Protein AF-A0A8J2SSX4-F1 (afdb_monomer_lite)

Sequence (152 aa):
MAAAALRTAARHLAAPAALLAASQSRCNEHDERLANLKAEVMLLRGENARLRRALDGDSLDVEALRLRIADFARERDWDQFHTPRNILLALVGEVGELAECFQWKSEVARGLPAFSEPERTHVGEELADVLIYTVRLADVCGARPQRQVHGV

Secondary structure (DSSP, 8-state):
-HHHHHHHHGGGS---HHHHHHHHHHHHHHHHHHHHHHHHHHHHHHHTHHHHHHHSSSS--HHHHHHHHHHHHHHTTGGGT--HHHHHHHHHHHHHHHHHTTTT-SS--TT-TTS-HHHHHHHHHHHHHHHHHHHHHHHHTTPPPP------

Radius of gyration: 22.69 Å; chains: 1; bounding box: 45×73×42 Å

Organism: NCBI:txid35677

Structure (mmCIF, N/CA/C/O backbone):
data_AF-A0A8J2SSX4-F1
#
_entry.id   AF-A0A8J2SSX4-F1
#
loop_
_atom_site.group_PDB
_atom_site.id
_atom_site.type_symbol
_atom_site.label_atom_id
_atom_site.label_alt_id
_atom_site.label_comp_id
_atom_site.label_asym_id
_atom_site.label_entity_id
_atom_site.label_seq_id
_atom_site.pdbx_PDB_ins_code
_atom_site.Cartn_x
_atom_site.Cartn_y
_atom_site.Cartn_z
_atom_site.occupancy
_atom_site.B_iso_or_equiv
_atom_site.auth_seq_id
_atom_site.auth_comp_id
_atom_site.auth_asym_id
_atom_site.auth_atom_id
_atom_site.pdbx_PDB_model_num
ATOM 1 N N . MET A 1 1 ? -29.175 55.317 -0.154 1.00 47.00 1 MET A N 1
ATOM 2 C CA . MET A 1 1 ? -29.726 54.157 0.591 1.00 47.00 1 MET A CA 1
ATOM 3 C C . MET A 1 1 ? -28.990 52.826 0.351 1.00 47.00 1 MET A C 1
ATOM 5 O O . MET A 1 1 ? -29.085 51.964 1.210 1.00 47.00 1 MET A O 1
ATOM 9 N N . ALA A 1 2 ? -28.187 52.648 -0.712 1.00 38.34 2 ALA A N 1
ATOM 10 C CA . ALA A 1 2 ? -27.474 51.382 -0.977 1.00 38.34 2 ALA A CA 1
ATOM 11 C C . ALA A 1 2 ? -26.256 51.085 -0.060 1.00 38.34 2 ALA A C 1
ATOM 13 O O . ALA A 1 2 ? -25.907 49.929 0.155 1.00 38.34 2 ALA A O 1
ATOM 14 N N . ALA A 1 3 ? -25.631 52.103 0.548 1.00 37.59 3 ALA A N 1
ATOM 15 C CA . ALA A 1 3 ? -24.414 51.936 1.362 1.00 37.59 3 ALA A CA 1
ATOM 16 C C . ALA A 1 3 ? -24.652 51.462 2.817 1.00 37.59 3 ALA A C 1
ATOM 18 O O . ALA A 1 3 ? -23.693 51.200 3.549 1.00 37.59 3 ALA A O 1
ATOM 19 N N . ALA A 1 4 ? -25.912 51.386 3.262 1.00 43.62 4 ALA A N 1
ATOM 20 C CA . ALA A 1 4 ? -26.273 50.896 4.597 1.00 43.62 4 ALA A CA 1
ATOM 21 C C . ALA A 1 4 ? -26.531 49.377 4.601 1.00 43.62 4 ALA A C 1
ATOM 23 O O . ALA A 1 4 ? -26.128 48.700 5.541 1.00 43.62 4 ALA A O 1
ATOM 24 N N . ALA A 1 5 ? -27.100 48.827 3.521 1.00 41.91 5 ALA A N 1
ATOM 25 C CA . ALA A 1 5 ? -27.393 47.397 3.396 1.00 41.91 5 ALA A CA 1
ATOM 26 C C . ALA A 1 5 ? -26.121 46.529 3.284 1.00 41.91 5 ALA A C 1
ATOM 28 O O . ALA A 1 5 ? -26.029 45.478 3.917 1.00 41.91 5 ALA A O 1
ATOM 29 N N . LEU A 1 6 ? -25.087 47.010 2.580 1.00 38.09 6 LEU A N 1
ATOM 30 C CA . LEU A 1 6 ? -23.801 46.304 2.449 1.00 38.09 6 LEU A CA 1
ATOM 31 C C . LEU A 1 6 ? -23.021 46.205 3.776 1.00 38.09 6 LEU A C 1
ATOM 33 O O . LEU A 1 6 ? -22.282 45.248 3.991 1.00 38.09 6 LEU A O 1
ATOM 37 N N . ARG A 1 7 ? -23.232 47.144 4.710 1.00 41.62 7 ARG A N 1
ATOM 38 C CA . ARG A 1 7 ? -22.605 47.119 6.047 1.00 41.62 7 ARG A CA 1
ATOM 39 C C . ARG A 1 7 ? -23.289 46.176 7.041 1.00 41.62 7 ARG A C 1
ATOM 41 O O . ARG A 1 7 ? -22.702 45.862 8.078 1.00 41.62 7 ARG A O 1
ATOM 48 N N . THR A 1 8 ? -24.506 45.724 6.751 1.00 42.16 8 THR A N 1
ATOM 49 C CA . THR A 1 8 ? -25.218 44.739 7.581 1.00 42.16 8 THR A CA 1
ATOM 50 C C . THR A 1 8 ? -24.903 43.312 7.125 1.00 42.16 8 THR A C 1
ATOM 52 O O . THR A 1 8 ? -24.688 42.449 7.968 1.00 42.16 8 THR A O 1
ATOM 55 N N . ALA A 1 9 ? -24.729 43.079 5.818 1.00 37.97 9 ALA A N 1
ATOM 56 C CA . ALA A 1 9 ? -24.309 41.776 5.290 1.00 37.97 9 ALA A CA 1
ATOM 57 C C . ALA A 1 9 ? -22.866 41.394 5.694 1.00 37.97 9 ALA A C 1
ATOM 59 O O . ALA A 1 9 ? -22.601 40.244 6.033 1.00 37.97 9 ALA A O 1
ATOM 60 N N . ALA A 1 10 ? -21.944 42.363 5.756 1.00 40.41 10 ALA A N 1
ATOM 61 C CA . ALA A 1 10 ? -20.554 42.115 6.159 1.00 40.41 10 ALA A CA 1
ATOM 62 C C . ALA A 1 10 ? -20.386 41.733 7.647 1.00 40.41 10 ALA A C 1
ATOM 64 O O . ALA A 1 10 ? -19.377 41.140 8.020 1.00 40.41 10 ALA A O 1
ATOM 65 N N . ARG A 1 11 ? -21.376 42.028 8.503 1.00 43.38 11 ARG A N 1
ATOM 66 C CA . ARG A 1 11 ? -21.350 41.650 9.929 1.00 43.38 11 ARG A CA 1
ATOM 67 C C . ARG A 1 11 ? -21.742 40.194 10.191 1.00 43.38 11 ARG A C 1
ATOM 69 O O . ARG A 1 11 ? -21.489 39.709 11.286 1.00 43.38 11 ARG A O 1
ATOM 76 N N . HIS A 1 12 ? -22.287 39.490 9.197 1.00 44.62 12 HIS A N 1
ATOM 77 C CA . HIS A 1 12 ? -22.648 38.072 9.308 1.00 44.62 12 HIS A CA 1
ATOM 78 C C . HIS A 1 12 ? -21.630 37.108 8.673 1.00 44.62 12 HIS A C 1
ATOM 80 O O . HIS A 1 12 ? -21.818 35.901 8.762 1.00 44.62 12 HIS A O 1
ATOM 86 N N . LEU A 1 13 ? -20.542 37.614 8.075 1.00 47.97 13 LEU A N 1
ATOM 87 C CA . LEU A 1 13 ? -19.498 36.794 7.433 1.00 47.97 13 LEU A CA 1
ATOM 88 C C . LEU A 1 13 ? -18.155 36.779 8.178 1.00 47.97 13 LEU A C 1
ATOM 90 O O . LEU A 1 13 ? -17.250 36.045 7.792 1.00 47.97 13 LEU A O 1
ATOM 94 N N . ALA A 1 14 ? -18.014 37.538 9.264 1.00 50.12 14 ALA A N 1
ATOM 95 C CA . ALA A 1 14 ? -16.861 37.422 10.145 1.00 50.12 14 ALA A CA 1
ATOM 96 C C . ALA A 1 14 ? -17.167 36.369 11.216 1.00 50.12 14 ALA A C 1
ATOM 98 O O . ALA A 1 14 ? -17.772 36.677 12.245 1.00 50.12 14 ALA A O 1
ATOM 99 N N . ALA A 1 15 ? -16.773 35.115 10.976 1.00 55.03 15 ALA A N 1
ATOM 100 C CA . ALA A 1 15 ? -16.691 34.140 12.058 1.00 55.03 15 ALA A CA 1
ATOM 101 C C . ALA A 1 15 ? -15.843 34.757 13.191 1.00 55.03 15 ALA A C 1
ATOM 103 O O . ALA A 1 15 ? -14.774 35.308 12.905 1.00 55.03 15 ALA A O 1
ATOM 104 N N . PRO A 1 16 ? -16.303 34.739 14.457 1.00 59.78 16 PRO A N 1
ATOM 105 C CA . PRO A 1 16 ? -15.564 35.370 15.542 1.00 59.78 16 PRO A CA 1
ATOM 106 C C . PRO A 1 16 ? -14.167 34.753 15.620 1.00 59.78 16 PRO A C 1
ATOM 108 O O . PRO A 1 16 ? -14.026 33.538 15.504 1.00 59.78 16 PRO A O 1
ATOM 111 N N . ALA A 1 17 ? -13.137 35.580 15.810 1.00 55.75 17 ALA A N 1
ATOM 112 C CA . ALA A 1 17 ? -11.733 35.158 15.787 1.00 55.75 17 ALA A CA 1
ATOM 113 C C . ALA A 1 17 ? -11.443 33.947 16.699 1.00 55.75 17 ALA A C 1
ATOM 115 O O . ALA A 1 17 ? -10.590 33.132 16.376 1.00 55.75 17 ALA A O 1
ATOM 116 N N . ALA A 1 18 ? -12.211 33.769 17.780 1.00 49.97 18 ALA A N 1
ATOM 117 C CA . ALA A 1 18 ? -12.153 32.599 18.657 1.00 49.97 18 ALA A CA 1
ATOM 118 C C . ALA A 1 18 ? -12.609 31.283 17.989 1.00 49.97 18 ALA A C 1
ATOM 120 O O . ALA A 1 18 ? -12.073 30.223 18.289 1.00 49.97 18 ALA A O 1
ATOM 121 N N . LEU A 1 19 ? -13.574 31.331 17.068 1.00 49.97 19 LEU A N 1
ATOM 122 C CA . LEU A 1 19 ? -14.077 30.176 16.317 1.00 49.97 19 LEU A CA 1
ATOM 123 C C . LEU A 1 19 ? -13.104 29.785 15.199 1.00 49.97 19 LEU A C 1
ATOM 125 O O . LEU A 1 19 ? -12.891 28.596 14.964 1.00 49.97 19 LEU A O 1
ATOM 129 N N . LEU A 1 20 ? -12.458 30.781 14.579 1.00 51.25 20 LEU A N 1
ATOM 130 C CA . LEU A 1 20 ? -11.355 30.568 13.642 1.00 51.25 20 LEU A CA 1
ATOM 131 C C . LEU A 1 20 ? -10.118 30.012 14.362 1.00 51.25 20 LEU A C 1
ATOM 133 O O . LEU A 1 20 ? -9.549 29.034 13.899 1.00 51.25 20 LEU A O 1
ATOM 137 N N . ALA A 1 21 ? -9.773 30.549 15.536 1.00 49.75 21 ALA A N 1
AT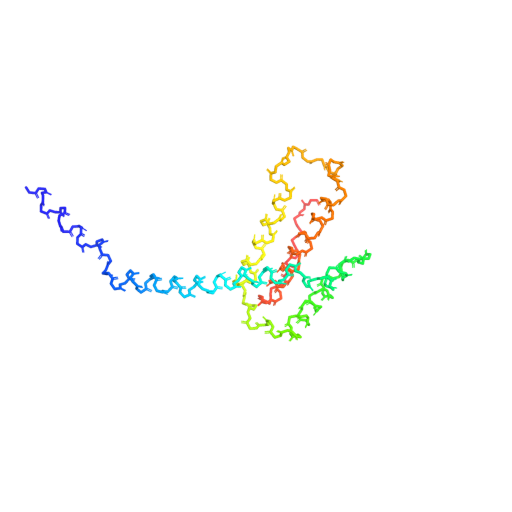OM 138 C CA . ALA A 1 21 ? -8.673 30.060 16.364 1.00 49.75 21 ALA A CA 1
ATOM 139 C C . ALA A 1 21 ? -8.942 28.653 16.923 1.00 49.75 21 ALA A C 1
ATOM 141 O O . ALA A 1 21 ? -8.040 27.829 16.935 1.00 49.75 21 ALA A O 1
ATOM 142 N N . ALA A 1 22 ? -10.178 28.324 17.316 1.00 50.59 22 ALA A N 1
ATOM 143 C CA . ALA A 1 22 ? -10.557 26.967 17.722 1.00 50.59 22 ALA A CA 1
ATOM 144 C C . ALA A 1 22 ? -10.622 25.994 16.531 1.00 50.59 22 ALA A C 1
ATOM 146 O O . ALA A 1 22 ? -10.387 24.798 16.686 1.00 50.59 22 ALA A O 1
ATOM 147 N N . SER A 1 23 ? -10.956 26.480 15.332 1.00 43.75 23 SER A N 1
ATOM 148 C CA . SER A 1 23 ? -10.821 25.717 14.087 1.00 43.75 23 SER A CA 1
ATOM 149 C C . SER A 1 23 ? -9.348 25.459 13.767 1.00 43.75 23 SER A C 1
ATOM 151 O O . SER A 1 23 ? -8.993 24.325 13.492 1.00 43.75 23 SER A O 1
ATOM 153 N N . GLN A 1 24 ? -8.492 26.476 13.861 1.00 45.47 24 GLN A N 1
ATOM 154 C CA . GLN A 1 24 ? -7.055 26.396 13.587 1.00 45.47 24 GLN A CA 1
ATOM 155 C C . GLN A 1 24 ? -6.309 25.580 14.645 1.00 45.47 24 GLN A C 1
ATOM 157 O O . GLN A 1 24 ? -5.456 24.791 14.284 1.00 45.47 24 GLN A O 1
ATOM 162 N N . SER A 1 25 ? -6.680 25.668 15.923 1.00 43.25 25 SER A N 1
ATOM 163 C CA . SER A 1 25 ? -6.150 24.817 16.998 1.00 43.25 25 SER A CA 1
ATOM 164 C C . SER A 1 25 ? -6.536 23.348 16.806 1.00 43.25 25 SER A C 1
ATOM 166 O O . SER A 1 25 ? -5.703 22.475 17.017 1.00 43.25 25 SER A O 1
ATOM 168 N N . ARG A 1 26 ? -7.772 23.064 16.361 1.00 45.84 26 ARG A N 1
ATOM 169 C CA . ARG A 1 26 ? -8.199 21.703 15.989 1.00 45.84 26 ARG A CA 1
ATOM 170 C C . ARG A 1 26 ? -7.524 21.205 14.714 1.00 45.84 26 ARG A C 1
ATOM 172 O O . ARG A 1 26 ? -7.245 20.016 14.635 1.00 45.84 26 ARG A O 1
ATOM 179 N N . CYS A 1 27 ? -7.252 22.081 13.744 1.00 40.28 27 CYS A N 1
ATOM 180 C CA . CYS A 1 27 ? -6.419 21.741 12.590 1.00 40.28 27 CYS A CA 1
ATOM 181 C C . CYS A 1 27 ? -4.987 21.436 13.036 1.00 40.28 27 CYS A C 1
ATOM 183 O O . CYS A 1 27 ? -4.491 20.384 12.685 1.00 40.28 27 CYS A O 1
ATOM 185 N N . ASN A 1 28 ? -4.388 22.242 13.913 1.00 38.22 28 ASN A N 1
ATOM 186 C CA . ASN A 1 28 ? -3.017 22.044 14.388 1.00 38.22 28 ASN A CA 1
ATOM 187 C C . ASN A 1 28 ? -2.841 20.734 15.189 1.00 38.22 28 ASN A C 1
ATOM 189 O O . ASN A 1 28 ? -1.862 20.027 14.975 1.00 38.22 28 ASN A O 1
ATOM 193 N N . GLU A 1 29 ? -3.800 20.345 16.042 1.00 43.78 29 GLU A N 1
ATOM 194 C CA . GLU A 1 29 ? -3.789 19.024 16.711 1.00 43.78 29 GLU A CA 1
ATOM 195 C C . GLU A 1 29 ? -4.027 17.858 15.730 1.00 43.78 29 GLU A C 1
ATOM 197 O O . GLU A 1 29 ? -3.511 16.753 15.915 1.00 43.78 29 GLU A O 1
ATOM 202 N N . HIS A 1 30 ? -4.817 18.079 14.674 1.00 43.62 30 HIS A N 1
ATOM 203 C CA . HIS A 1 30 ? -4.983 17.119 13.580 1.00 43.62 30 HIS A CA 1
ATOM 204 C C . HIS A 1 30 ? -3.749 17.045 12.669 1.00 43.62 30 HIS A C 1
ATOM 206 O O . HIS A 1 30 ? -3.483 15.972 12.135 1.00 43.62 30 HIS A O 1
ATOM 212 N N . ASP A 1 31 ? -2.998 18.135 12.533 1.00 39.81 31 ASP A N 1
ATOM 213 C CA . ASP A 1 31 ? -1.806 18.269 11.699 1.00 39.81 31 ASP A CA 1
ATOM 214 C C . ASP A 1 31 ? -0.574 17.661 12.385 1.00 39.81 31 ASP A C 1
ATOM 216 O O . ASP A 1 31 ? 0.221 17.015 11.709 1.00 39.81 31 ASP A O 1
ATOM 220 N N . GLU A 1 32 ? -0.456 17.721 13.720 1.00 40.25 32 GLU A N 1
ATOM 221 C CA . GLU A 1 32 ? 0.530 16.917 14.472 1.00 40.25 32 GLU A CA 1
ATOM 222 C C . GLU A 1 32 ? 0.217 15.412 14.406 1.00 40.25 32 GLU A C 1
ATOM 224 O O . GLU A 1 32 ? 1.120 14.589 14.252 1.00 40.25 32 GLU A O 1
ATOM 229 N N . ARG A 1 33 ? -1.069 15.030 14.425 1.00 44.78 33 ARG A N 1
ATOM 230 C CA . ARG A 1 33 ? -1.494 13.638 14.177 1.00 44.78 33 ARG A CA 1
ATOM 231 C C . ARG A 1 33 ? -1.257 13.200 12.726 1.00 44.78 33 ARG A C 1
ATOM 233 O O . ARG A 1 33 ? -0.937 12.037 12.501 1.00 44.78 33 ARG A O 1
ATOM 240 N N . LEU A 1 34 ? -1.366 14.108 11.751 1.00 37.34 34 LEU A N 1
ATOM 241 C CA . LEU A 1 34 ? -1.054 13.851 10.337 1.00 37.34 34 LEU A CA 1
ATOM 242 C C . LEU A 1 34 ? 0.460 13.768 10.076 1.00 37.34 34 LEU A C 1
ATOM 244 O O . LEU A 1 34 ? 0.900 12.955 9.266 1.00 37.34 34 LEU A O 1
ATOM 248 N N . ALA A 1 35 ? 1.256 14.592 10.761 1.00 36.09 35 ALA A N 1
ATOM 249 C CA . ALA A 1 35 ? 2.715 14.541 10.723 1.00 36.09 35 ALA A CA 1
ATOM 250 C C . ALA A 1 35 ? 3.237 13.232 11.334 1.00 36.09 35 ALA A C 1
ATOM 252 O O . ALA A 1 35 ? 4.156 12.627 10.779 1.00 36.09 35 ALA A O 1
ATOM 253 N N . ASN A 1 36 ? 2.581 12.738 12.390 1.00 45.03 36 ASN A N 1
ATOM 254 C CA . ASN A 1 36 ? 2.814 11.391 12.905 1.00 45.03 36 ASN A CA 1
ATOM 255 C C . ASN A 1 36 ? 2.385 10.310 11.908 1.00 45.03 36 ASN A C 1
ATOM 257 O O . ASN A 1 36 ? 3.144 9.374 11.722 1.00 45.03 36 ASN A O 1
ATOM 261 N N . LEU A 1 37 ? 1.275 10.475 11.176 1.00 42.06 37 LEU A N 1
ATOM 262 C CA . LEU A 1 37 ? 0.871 9.539 10.115 1.00 42.06 37 LEU A CA 1
ATOM 263 C C . LEU A 1 37 ? 1.926 9.416 9.007 1.00 42.06 37 LEU A C 1
ATOM 265 O O . LEU A 1 37 ? 2.179 8.326 8.513 1.00 42.06 37 LEU A O 1
ATOM 269 N N . LYS A 1 38 ? 2.560 10.527 8.611 1.00 41.94 38 LYS A N 1
ATOM 270 C CA . LYS A 1 38 ? 3.623 10.523 7.595 1.00 41.94 38 LYS A CA 1
ATOM 271 C C . LYS A 1 38 ? 4.904 9.866 8.114 1.00 41.94 38 LYS A C 1
ATOM 273 O O . LYS A 1 38 ? 5.529 9.116 7.378 1.00 41.94 38 LYS A O 1
ATOM 278 N N . ALA A 1 39 ? 5.278 10.116 9.371 1.00 39.56 39 ALA A N 1
ATOM 279 C CA . ALA A 1 39 ? 6.403 9.441 10.021 1.00 39.56 39 ALA A CA 1
ATOM 280 C C . ALA A 1 39 ? 6.125 7.944 10.266 1.00 39.56 39 ALA A C 1
ATOM 282 O O . ALA A 1 39 ? 7.037 7.132 10.178 1.00 39.56 39 ALA A O 1
ATOM 283 N N . GLU A 1 40 ? 4.870 7.571 10.505 1.00 51.69 40 GLU A N 1
ATOM 284 C CA . GLU A 1 40 ? 4.395 6.201 10.720 1.00 51.69 40 GLU A CA 1
ATOM 285 C C . GLU A 1 40 ? 4.341 5.407 9.403 1.00 51.69 40 GLU A C 1
ATOM 287 O O . GLU A 1 40 ? 4.920 4.326 9.322 1.00 51.69 40 GLU A O 1
ATOM 292 N N . VAL A 1 41 ? 3.789 5.993 8.331 1.00 49.25 41 VAL A N 1
ATOM 293 C CA . VAL A 1 41 ? 3.865 5.479 6.945 1.00 49.25 41 VAL A CA 1
ATOM 294 C C . VAL A 1 41 ? 5.324 5.329 6.494 1.00 49.25 41 VAL A C 1
ATOM 296 O O . VAL A 1 41 ? 5.703 4.323 5.904 1.00 49.25 41 VAL A O 1
ATOM 299 N N . MET A 1 42 ? 6.196 6.274 6.851 1.00 42.56 42 MET A N 1
ATOM 300 C CA . MET A 1 42 ? 7.617 6.215 6.495 1.00 42.56 42 MET A CA 1
ATOM 301 C C . MET A 1 42 ? 8.424 5.213 7.348 1.00 42.56 42 MET A C 1
ATOM 303 O O . MET A 1 42 ? 9.412 4.669 6.858 1.00 42.56 42 MET A O 1
ATOM 307 N N . LEU A 1 43 ? 7.993 4.903 8.580 1.00 48.25 43 LEU A N 1
ATOM 308 C CA . LEU A 1 43 ? 8.513 3.784 9.388 1.00 48.25 43 LEU A CA 1
ATOM 309 C C . LEU A 1 43 ? 8.047 2.421 8.839 1.00 48.25 43 LEU A C 1
ATOM 311 O O . LEU A 1 43 ? 8.806 1.451 8.853 1.00 48.25 43 LEU A O 1
ATOM 315 N N . LEU A 1 44 ? 6.839 2.360 8.270 1.00 49.34 44 LEU A N 1
ATOM 316 C CA . LEU A 1 44 ? 6.287 1.187 7.583 1.00 49.34 44 LEU A CA 1
ATOM 317 C C . LEU A 1 44 ? 7.063 0.814 6.300 1.00 49.34 44 LEU A C 1
ATOM 319 O O . LEU A 1 44 ? 7.194 -0.380 6.002 1.00 49.34 44 LEU A O 1
ATOM 323 N N . ARG A 1 45 ? 7.654 1.793 5.591 1.00 51.75 45 ARG A N 1
ATOM 324 C CA . ARG A 1 45 ? 8.441 1.583 4.352 1.00 51.75 45 ARG A CA 1
ATOM 325 C C . ARG A 1 45 ? 9.666 0.669 4.526 1.00 51.75 45 ARG A C 1
ATOM 327 O O . ARG A 1 45 ? 10.036 -0.046 3.592 1.00 51.75 45 ARG A O 1
ATOM 334 N N . GLY A 1 46 ? 10.303 0.678 5.703 1.00 49.81 46 GLY A N 1
ATOM 335 C CA . GLY A 1 46 ? 11.558 -0.049 5.961 1.00 49.81 46 GLY A CA 1
ATOM 336 C C . GLY A 1 46 ? 11.397 -1.456 6.549 1.00 49.81 46 GLY A C 1
ATOM 337 O O . GLY A 1 46 ? 12.282 -2.298 6.394 1.00 49.81 46 GLY A O 1
ATOM 338 N N . GLU A 1 47 ? 10.275 -1.743 7.214 1.00 51.88 47 GLU A N 1
ATOM 339 C CA . GLU A 1 47 ? 10.154 -2.921 8.092 1.00 51.88 47 GLU A CA 1
ATOM 340 C C . GLU A 1 47 ? 9.147 -3.979 7.603 1.00 51.88 47 GLU A C 1
ATOM 342 O O . GLU A 1 47 ? 9.058 -5.075 8.169 1.00 51.88 47 GLU A O 1
ATOM 347 N N . ASN A 1 48 ? 8.464 -3.720 6.482 1.00 58.28 48 ASN A N 1
ATOM 348 C CA . ASN A 1 48 ? 7.520 -4.645 5.843 1.00 58.28 48 ASN A CA 1
ATOM 349 C C . ASN A 1 48 ? 8.173 -5.814 5.083 1.00 58.28 48 ASN A C 1
ATOM 351 O O . ASN A 1 48 ? 7.476 -6.645 4.507 1.00 58.28 48 ASN A O 1
ATOM 355 N N . ALA A 1 49 ? 9.499 -5.979 5.134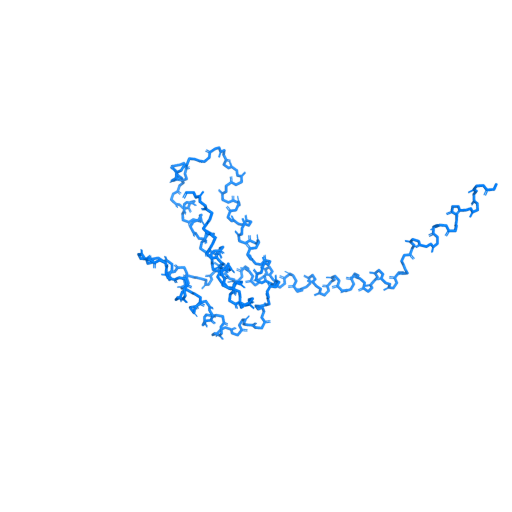 1.00 61.75 49 ALA A N 1
ATOM 356 C CA . ALA A 1 49 ? 10.217 -7.045 4.423 1.00 61.75 49 ALA A CA 1
ATOM 357 C C . ALA A 1 49 ? 9.733 -8.478 4.753 1.00 61.75 49 ALA A C 1
ATOM 359 O O . ALA A 1 49 ? 9.916 -9.400 3.955 1.00 61.75 49 ALA A O 1
ATOM 360 N N . ARG A 1 50 ? 9.135 -8.703 5.934 1.00 62.22 50 ARG A N 1
ATOM 361 C CA . ARG A 1 50 ? 8.525 -10.001 6.294 1.00 62.22 50 ARG A CA 1
ATOM 3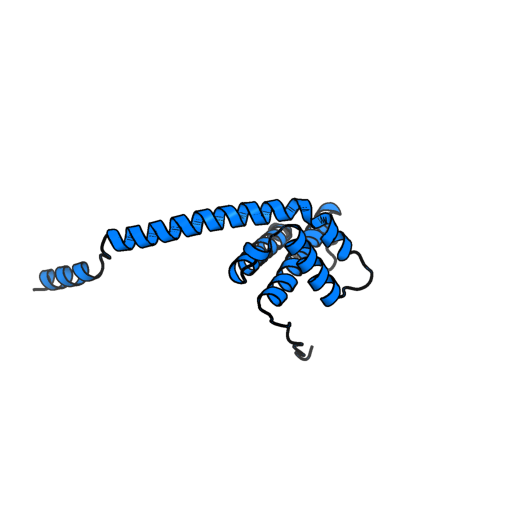62 C C . ARG A 1 50 ? 7.145 -10.203 5.666 1.00 62.22 50 ARG A C 1
ATOM 364 O O . ARG A 1 50 ? 6.836 -11.326 5.282 1.00 62.22 50 ARG A O 1
ATOM 371 N N . LEU A 1 51 ? 6.345 -9.142 5.559 1.00 65.06 51 LEU A N 1
ATOM 372 C CA . LEU A 1 51 ? 5.043 -9.175 4.891 1.00 65.06 51 LEU A CA 1
ATOM 373 C C . LEU A 1 51 ? 5.207 -9.212 3.366 1.00 65.06 51 LEU A C 1
ATOM 375 O O . LEU A 1 51 ? 4.514 -9.979 2.711 1.00 65.06 51 LEU A O 1
ATOM 379 N N . ARG A 1 52 ? 6.205 -8.518 2.808 1.00 67.44 52 ARG A N 1
ATOM 380 C CA . ARG A 1 52 ? 6.566 -8.625 1.384 1.00 67.44 52 ARG A CA 1
ATOM 381 C C . ARG A 1 52 ? 6.977 -10.054 1.013 1.00 67.44 52 ARG A C 1
ATOM 383 O O . ARG A 1 52 ? 6.393 -10.633 0.110 1.00 67.44 52 ARG A O 1
ATOM 390 N N . ARG A 1 53 ? 7.809 -10.715 1.832 1.00 66.38 53 ARG A N 1
ATOM 391 C CA . ARG A 1 53 ? 8.108 -12.155 1.664 1.00 66.38 53 ARG A CA 1
ATOM 392 C C . ARG A 1 53 ? 6.896 -13.080 1.742 1.00 66.38 53 ARG A C 1
ATOM 394 O O . ARG A 1 53 ? 6.933 -14.185 1.213 1.00 66.38 53 ARG A O 1
ATOM 401 N N . ALA A 1 54 ? 5.836 -12.677 2.438 1.00 63.59 54 ALA A N 1
ATOM 402 C CA . ALA A 1 54 ? 4.601 -13.449 2.486 1.00 63.59 54 ALA A CA 1
ATOM 403 C C . ALA A 1 54 ? 3.801 -13.369 1.175 1.00 63.59 54 ALA A C 1
ATOM 405 O O . ALA A 1 54 ? 2.970 -14.249 0.950 1.00 63.59 54 ALA A O 1
ATOM 406 N N . LEU A 1 55 ? 4.054 -12.353 0.343 1.00 65.56 55 LEU A N 1
ATOM 407 C CA . LEU A 1 55 ? 3.451 -12.168 -0.978 1.00 65.56 55 LEU A CA 1
ATOM 408 C C . LEU A 1 55 ? 4.220 -12.898 -2.092 1.00 65.56 55 LEU A C 1
ATOM 410 O O . LEU A 1 55 ? 3.638 -13.155 -3.139 1.00 65.56 55 LEU A O 1
ATOM 414 N N . ASP A 1 56 ? 5.468 -13.307 -1.849 1.00 66.31 56 ASP A N 1
ATOM 415 C CA . ASP A 1 56 ? 6.339 -13.987 -2.827 1.00 66.31 56 ASP A CA 1
ATOM 416 C C . ASP A 1 56 ? 5.950 -15.460 -3.128 1.00 66.31 56 ASP A C 1
ATOM 418 O O . ASP A 1 56 ? 6.704 -16.183 -3.778 1.00 66.31 56 ASP A O 1
ATOM 422 N N . GLY A 1 57 ? 4.812 -15.957 -2.628 1.00 62.41 57 GLY A N 1
ATOM 423 C CA . GLY A 1 57 ? 4.363 -17.344 -2.832 1.00 62.41 57 GLY A CA 1
ATOM 424 C C . GLY A 1 57 ? 3.582 -17.575 -4.137 1.00 62.41 57 GLY A C 1
ATOM 425 O O . GLY A 1 57 ? 2.948 -16.663 -4.655 1.00 62.41 57 GLY A O 1
ATOM 426 N N . ASP A 1 58 ? 3.544 -18.828 -4.619 1.00 61.78 58 ASP A N 1
ATOM 427 C CA . ASP A 1 58 ? 2.876 -19.239 -5.878 1.00 61.78 58 ASP A CA 1
ATOM 428 C C . ASP A 1 58 ? 1.365 -18.920 -5.950 1.00 61.78 58 ASP A C 1
ATOM 430 O O . ASP A 1 58 ? 0.785 -18.874 -7.036 1.00 61.78 58 ASP A O 1
ATOM 434 N N . SER A 1 59 ? 0.699 -18.706 -4.811 1.00 71.75 59 SER A N 1
ATOM 435 C CA . SER A 1 59 ? -0.716 -18.333 -4.759 1.00 71.75 59 SER A CA 1
ATOM 436 C C . SER A 1 59 ? -0.997 -17.343 -3.632 1.00 71.75 59 SER A C 1
ATOM 438 O O . SER A 1 59 ? -0.661 -17.605 -2.475 1.00 71.75 59 SER A O 1
ATOM 440 N N . LEU A 1 60 ? -1.681 -16.244 -3.958 1.00 75.94 60 LEU A N 1
ATOM 441 C CA . LEU A 1 60 ? -2.122 -15.242 -2.990 1.00 75.94 60 LEU A CA 1
ATOM 442 C C . LEU A 1 60 ? -3.381 -15.716 -2.243 1.00 75.94 60 LEU A C 1
ATOM 444 O O . LEU A 1 60 ? -4.491 -15.639 -2.772 1.00 75.94 60 LEU A O 1
ATOM 448 N N . ASP A 1 61 ? -3.219 -16.158 -0.996 1.00 84.44 61 ASP A N 1
ATOM 449 C CA . ASP A 1 61 ? -4.336 -16.344 -0.062 1.00 84.44 61 ASP A CA 1
ATOM 450 C C . ASP A 1 61 ? -4.574 -15.056 0.740 1.00 84.44 61 ASP A C 1
ATOM 452 O O . ASP A 1 61 ? -3.812 -14.695 1.640 1.00 84.44 61 ASP A O 1
ATOM 456 N N . VAL A 1 62 ? -5.662 -14.361 0.402 1.00 84.06 62 VAL A N 1
ATOM 457 C CA . VAL A 1 62 ? -6.042 -13.081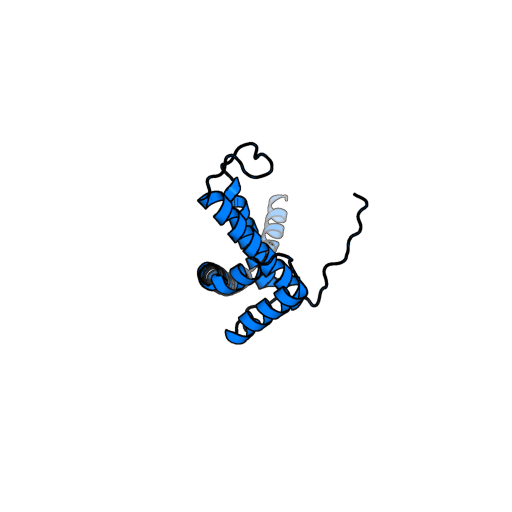 1.013 1.00 84.06 62 VAL A CA 1
ATOM 458 C C . VAL A 1 62 ? -6.375 -13.234 2.500 1.00 84.06 62 VAL A C 1
ATOM 460 O O . VAL A 1 62 ? -6.101 -12.318 3.275 1.00 84.06 62 VAL A O 1
ATOM 463 N N . GLU A 1 63 ? -6.927 -14.372 2.929 1.00 85.62 63 GLU A N 1
ATOM 464 C CA . GLU A 1 63 ? -7.274 -14.577 4.339 1.00 85.62 63 GLU A CA 1
ATOM 465 C C . GLU A 1 63 ? -6.019 -14.840 5.177 1.00 85.62 63 GLU A C 1
ATOM 467 O O . GLU A 1 63 ? -5.851 -14.248 6.247 1.00 85.62 63 GLU A O 1
ATOM 472 N N . ALA A 1 64 ? -5.089 -15.652 4.666 1.00 85.56 64 ALA A N 1
ATOM 473 C CA . ALA A 1 64 ? -3.787 -15.842 5.302 1.00 85.56 64 ALA A CA 1
ATOM 474 C C . ALA A 1 64 ? -2.994 -14.528 5.383 1.00 85.56 64 ALA A C 1
ATOM 476 O O . ALA A 1 64 ? -2.364 -14.243 6.405 1.00 85.56 64 ALA A O 1
ATOM 477 N N . LEU A 1 65 ? -3.053 -13.703 4.333 1.00 84.81 65 LEU A N 1
ATOM 478 C CA . LEU A 1 65 ? -2.451 -12.372 4.328 1.00 84.81 65 LEU A CA 1
ATOM 479 C C . LEU A 1 65 ? -3.094 -11.460 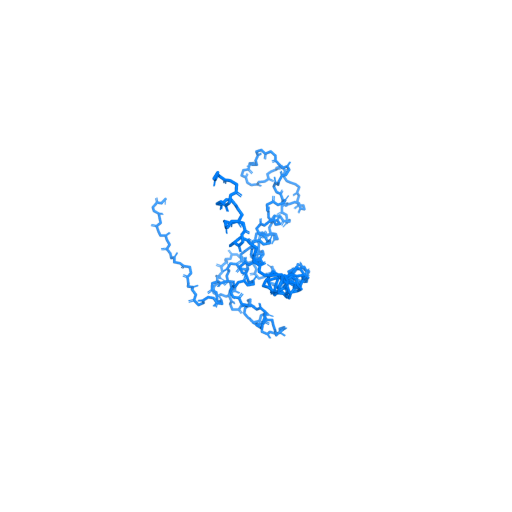5.382 1.00 84.81 65 LEU A C 1
ATOM 481 O O . LEU A 1 65 ? -2.373 -10.839 6.161 1.00 84.81 65 LEU A O 1
ATOM 485 N N . ARG A 1 66 ? -4.431 -11.422 5.463 1.00 88.06 66 ARG A N 1
ATOM 486 C CA . ARG A 1 66 ? -5.167 -10.646 6.475 1.00 88.06 66 ARG A CA 1
ATOM 487 C C . ARG A 1 66 ? -4.719 -11.005 7.890 1.00 88.06 66 ARG A C 1
ATOM 489 O O . ARG A 1 66 ? -4.404 -10.113 8.675 1.00 88.06 66 ARG A O 1
ATOM 496 N N . LEU A 1 67 ? -4.652 -12.302 8.199 1.00 88.06 67 LEU A N 1
ATOM 497 C CA . LEU A 1 67 ? -4.207 -12.795 9.504 1.00 88.06 67 LEU A CA 1
ATOM 498 C C . LEU A 1 67 ? -2.763 -12.382 9.804 1.00 88.06 67 LEU A C 1
ATOM 500 O O . LEU A 1 67 ? -2.496 -11.847 10.876 1.00 88.06 67 LEU A O 1
ATOM 504 N N . ARG A 1 68 ? -1.850 -12.540 8.839 1.00 85.69 68 ARG A N 1
ATOM 505 C CA . ARG A 1 68 ? -0.447 -12.122 8.991 1.00 85.69 68 ARG A CA 1
ATOM 506 C C . ARG A 1 68 ? -0.304 -10.626 9.257 1.00 85.69 68 ARG A C 1
ATOM 508 O O . ARG A 1 68 ? 0.485 -10.246 10.116 1.00 85.69 68 ARG A O 1
ATOM 515 N N . ILE A 1 69 ? -1.058 -9.785 8.548 1.00 86.19 69 ILE A N 1
ATOM 516 C CA . ILE A 1 69 ? -1.046 -8.332 8.768 1.00 86.19 69 ILE A CA 1
ATOM 517 C C . ILE A 1 69 ? -1.591 -8.003 10.164 1.00 86.19 69 ILE A C 1
ATOM 519 O O . ILE A 1 69 ? -1.004 -7.190 10.877 1.00 86.19 69 ILE A O 1
ATOM 523 N N . ALA A 1 70 ? -2.687 -8.645 10.576 1.00 85.62 70 ALA A N 1
ATOM 524 C CA . ALA A 1 70 ? -3.271 -8.433 11.896 1.00 85.62 70 ALA A CA 1
ATOM 525 C C . ALA A 1 70 ? -2.326 -8.860 13.029 1.00 85.62 70 ALA A C 1
ATOM 527 O O . ALA A 1 70 ? -2.217 -8.158 14.033 1.00 85.62 70 ALA A O 1
ATOM 528 N N . ASP A 1 71 ? -1.620 -9.977 12.868 1.00 85.62 71 ASP A N 1
ATOM 529 C CA . ASP A 1 71 ? -0.623 -10.437 13.835 1.00 85.62 71 ASP A CA 1
ATOM 530 C C . ASP A 1 71 ? 0.580 -9.491 13.883 1.00 85.62 71 ASP A C 1
ATOM 532 O O . ASP A 1 71 ? 0.994 -9.083 14.966 1.00 85.62 71 ASP A O 1
ATOM 536 N N . PHE A 1 72 ? 1.075 -9.051 12.723 1.00 81.88 72 PHE A N 1
ATOM 537 C CA . PHE A 1 72 ? 2.172 -8.088 12.631 1.00 81.88 72 PHE A CA 1
ATOM 538 C C . PHE A 1 72 ? 1.852 -6.759 13.332 1.00 81.88 72 PHE A C 1
ATOM 540 O O . PHE A 1 72 ? 2.714 -6.208 14.024 1.00 81.88 72 PHE A O 1
ATOM 547 N N . ALA A 1 73 ? 0.619 -6.265 13.168 1.00 83.69 73 ALA A N 1
ATOM 548 C CA . ALA A 1 73 ? 0.129 -5.061 13.832 1.00 83.69 73 ALA A CA 1
ATOM 549 C C . ALA A 1 73 ? 0.033 -5.252 15.353 1.00 83.69 73 ALA A C 1
ATOM 551 O O . ALA A 1 73 ? 0.485 -4.397 16.115 1.00 83.69 73 ALA A O 1
ATOM 552 N N . ARG A 1 74 ? -0.502 -6.394 15.800 1.00 85.50 74 ARG A N 1
ATOM 553 C CA . ARG A 1 74 ? -0.673 -6.708 17.224 1.00 85.50 74 ARG A CA 1
ATOM 554 C C . ARG A 1 74 ? 0.659 -6.866 17.951 1.00 85.50 74 ARG A C 1
ATOM 556 O O . ARG A 1 74 ? 0.811 -6.354 19.053 1.00 85.50 74 ARG A O 1
ATOM 563 N N . GLU A 1 75 ? 1.634 -7.527 17.327 1.00 84.50 75 GLU A N 1
ATOM 564 C CA . GLU A 1 75 ? 2.997 -7.685 17.865 1.00 84.50 75 GLU A CA 1
ATOM 565 C C . GLU A 1 75 ? 3.695 -6.346 18.144 1.00 84.50 75 GLU A C 1
ATOM 567 O O . GLU A 1 75 ? 4.594 -6.283 18.980 1.00 84.50 75 GLU A O 1
ATOM 572 N N . ARG A 1 76 ? 3.293 -5.283 17.440 1.00 80.44 76 ARG A N 1
ATOM 573 C CA . ARG A 1 76 ? 3.869 -3.935 17.545 1.00 80.44 76 ARG A CA 1
ATOM 574 C C . ARG A 1 76 ? 2.986 -2.956 18.306 1.00 80.44 76 ARG A C 1
ATOM 576 O O . ARG A 1 76 ? 3.333 -1.783 18.390 1.00 80.44 76 ARG A O 1
ATOM 583 N N . ASP A 1 77 ? 1.860 -3.429 18.838 1.00 80.94 77 ASP A N 1
ATOM 584 C CA . ASP A 1 77 ? 0.841 -2.589 19.468 1.00 80.94 77 ASP A CA 1
ATOM 585 C C . ASP A 1 77 ? 0.331 -1.467 18.536 1.00 80.94 77 ASP A C 1
ATOM 587 O O . ASP A 1 77 ? -0.024 -0.371 18.962 1.00 80.94 77 ASP A O 1
ATOM 591 N N . TRP A 1 78 ? 0.298 -1.725 17.224 1.00 84.00 78 TRP A N 1
ATOM 592 C CA . TRP A 1 78 ? -0.115 -0.741 16.213 1.00 84.00 78 TRP A CA 1
ATOM 593 C C . TRP A 1 78 ? -1.628 -0.651 16.018 1.00 84.00 78 TRP A C 1
ATOM 595 O O . TRP A 1 78 ? -2.124 0.280 15.384 1.00 84.00 78 TRP A O 1
ATOM 605 N N . ASP A 1 79 ? -2.393 -1.574 16.603 1.00 83.12 79 ASP A N 1
ATOM 606 C CA . ASP A 1 79 ? -3.857 -1.552 16.534 1.00 83.12 79 ASP A CA 1
ATOM 607 C C . ASP A 1 79 ? -4.448 -0.228 17.061 1.00 83.12 79 ASP A C 1
ATOM 609 O O . ASP A 1 79 ? -5.474 0.224 16.552 1.00 83.12 79 ASP A O 1
ATOM 613 N N . GLN A 1 80 ? -3.768 0.452 17.996 1.00 80.31 80 GLN A N 1
ATOM 614 C CA . GLN A 1 80 ? -4.171 1.768 18.513 1.00 80.31 80 GLN A CA 1
ATOM 615 C C . GLN A 1 80 ? -4.171 2.883 17.446 1.00 80.31 80 GLN A C 1
ATOM 617 O O . GLN A 1 80 ? -4.915 3.858 17.569 1.00 80.31 80 GLN A O 1
ATOM 622 N N . PHE A 1 81 ? -3.376 2.730 16.383 1.00 78.31 81 PHE A N 1
ATOM 623 C CA . PHE A 1 81 ? -3.249 3.700 15.292 1.00 78.31 81 PHE A CA 1
ATOM 624 C C . PHE A 1 81 ? -4.067 3.306 14.056 1.00 78.31 81 PHE A C 1
ATOM 626 O O . PHE A 1 81 ? -4.392 4.153 13.217 1.00 78.31 81 PHE A O 1
ATOM 633 N N . HIS A 1 82 ? -4.487 2.042 13.967 1.00 84.50 82 HIS A N 1
ATOM 634 C CA . HIS A 1 82 ? -5.193 1.456 12.826 1.00 84.50 82 HIS A CA 1
ATOM 635 C C . HIS A 1 82 ? -6.699 1.772 12.800 1.00 84.50 82 HIS A C 1
ATOM 637 O O . HIS A 1 82 ? -7.542 0.896 12.600 1.00 84.50 82 HIS A O 1
ATOM 643 N N . THR A 1 83 ? -7.061 3.049 12.950 1.00 86.75 83 THR A N 1
ATOM 644 C CA . THR A 1 83 ? -8.435 3.493 12.670 1.00 86.75 83 THR A CA 1
ATOM 645 C C . THR A 1 83 ? -8.725 3.417 11.161 1.00 86.75 83 THR A C 1
ATOM 647 O O . THR A 1 83 ? -7.811 3.646 10.361 1.00 86.75 83 THR A O 1
ATOM 650 N N . PRO A 1 84 ? -9.980 3.176 10.722 1.00 91.12 84 PRO A N 1
ATOM 651 C CA . PRO A 1 84 ? -10.311 3.107 9.294 1.00 91.12 84 PRO A CA 1
ATOM 652 C C . PRO A 1 84 ? -9.857 4.331 8.487 1.00 91.12 84 PRO A C 1
ATOM 654 O O . PRO A 1 84 ? -9.371 4.196 7.368 1.00 91.12 84 PRO A O 1
ATOM 657 N N . ARG A 1 85 ? -9.957 5.535 9.072 1.00 89.19 85 ARG A N 1
ATOM 658 C CA . ARG A 1 85 ? -9.488 6.775 8.438 1.00 89.19 85 ARG A CA 1
ATOM 659 C C . ARG A 1 85 ? -7.972 6.772 8.238 1.00 89.19 85 ARG A C 1
ATOM 661 O O . ARG A 1 85 ? -7.518 7.176 7.175 1.00 89.19 85 ARG A O 1
ATOM 668 N N . ASN A 1 86 ? -7.204 6.351 9.239 1.00 85.06 86 ASN A N 1
ATOM 669 C CA . ASN A 1 86 ? -5.743 6.366 9.168 1.00 85.06 86 ASN A CA 1
ATOM 670 C C . ASN A 1 86 ? -5.236 5.366 8.130 1.00 85.06 86 ASN A C 1
ATOM 672 O O . ASN A 1 86 ? -4.424 5.728 7.287 1.00 85.06 86 ASN A O 1
ATOM 676 N N . ILE A 1 87 ? -5.792 4.151 8.130 1.00 87.25 87 ILE A N 1
ATOM 677 C CA . ILE A 1 87 ? -5.456 3.129 7.134 1.00 87.25 87 ILE A CA 1
ATOM 678 C C . ILE A 1 87 ? -5.829 3.588 5.720 1.00 87.25 87 ILE A C 1
ATOM 680 O O . ILE A 1 87 ? -5.050 3.391 4.793 1.00 87.25 87 ILE A O 1
ATOM 684 N N . LEU A 1 88 ? -6.983 4.242 5.539 1.00 89.69 88 LEU A N 1
ATOM 685 C CA . LEU A 1 88 ? -7.361 4.803 4.240 1.00 89.69 88 LEU A CA 1
ATOM 686 C C . LEU A 1 88 ? -6.373 5.882 3.770 1.00 89.69 88 LEU A C 1
ATOM 688 O O . LEU A 1 88 ? -6.039 5.930 2.591 1.00 89.69 88 LEU A O 1
ATOM 692 N N . LEU A 1 89 ? -5.906 6.751 4.670 1.00 85.31 89 LEU A N 1
ATOM 693 C CA . LEU A 1 89 ? -4.920 7.778 4.325 1.00 85.31 89 LEU A CA 1
ATOM 694 C C . LEU A 1 89 ? -3.548 7.177 3.997 1.00 85.31 89 LEU A C 1
ATOM 696 O O . LEU A 1 89 ? -2.912 7.649 3.059 1.00 85.31 89 LEU A O 1
ATOM 700 N N . ALA A 1 90 ? -3.130 6.129 4.710 1.00 84.06 90 ALA A N 1
ATOM 701 C CA . ALA A 1 90 ? -1.924 5.372 4.383 1.00 84.06 90 ALA A CA 1
ATOM 702 C C . ALA A 1 90 ? -2.036 4.722 2.994 1.00 84.06 90 ALA A C 1
ATOM 704 O O . ALA A 1 90 ? -1.171 4.937 2.154 1.00 84.06 90 ALA A O 1
ATOM 705 N N . LEU A 1 91 ? -3.163 4.060 2.697 1.00 88.88 91 LEU A N 1
ATOM 706 C CA . LEU A 1 91 ? -3.452 3.496 1.373 1.00 88.88 91 LEU A CA 1
ATOM 707 C C . LEU A 1 91 ? -3.342 4.543 0.255 1.00 88.88 91 LEU A C 1
ATOM 709 O O . LEU A 1 91 ? -2.761 4.270 -0.790 1.00 88.88 91 LEU A O 1
ATOM 713 N N . VAL A 1 92 ? -3.899 5.742 0.456 1.00 92.38 92 VAL A N 1
ATOM 714 C CA . VAL A 1 92 ? -3.783 6.837 -0.525 1.00 92.38 92 VAL A CA 1
ATO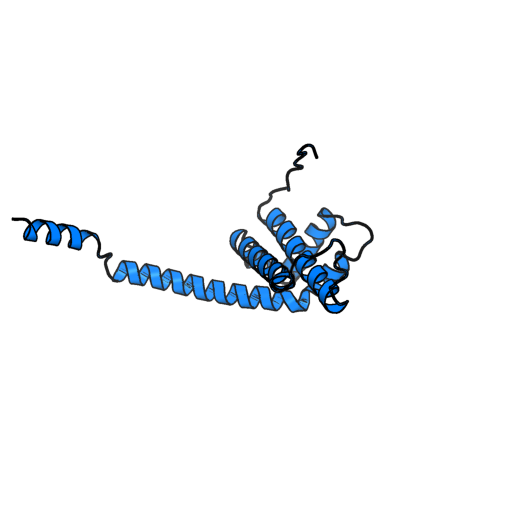M 715 C C . VAL A 1 92 ? -2.326 7.273 -0.706 1.00 92.38 92 VAL A C 1
ATOM 717 O O . VAL A 1 92 ? -1.943 7.614 -1.824 1.00 92.38 92 VAL A O 1
ATOM 720 N N . GLY A 1 93 ? -1.524 7.241 0.362 1.00 86.69 93 GLY A N 1
ATOM 721 C CA . GLY A 1 93 ? -0.078 7.453 0.307 1.00 86.69 93 GLY A CA 1
ATOM 722 C C . GLY A 1 93 ? 0.606 6.472 -0.642 1.00 86.69 93 GLY A C 1
ATOM 723 O O . GLY A 1 93 ? 1.213 6.918 -1.612 1.00 86.69 93 GLY A O 1
ATOM 724 N N . GLU A 1 94 ? 0.404 5.168 -0.440 1.00 90.12 94 GLU A N 1
ATOM 725 C CA . GLU A 1 94 ? 1.034 4.124 -1.270 1.00 90.12 94 GLU A CA 1
ATOM 726 C C . GLU A 1 94 ? 0.553 4.151 -2.727 1.00 90.12 94 GLU A C 1
ATOM 728 O O . GLU A 1 94 ? 1.311 3.906 -3.660 1.00 90.12 94 GLU A O 1
ATOM 733 N N . VAL A 1 95 ? -0.713 4.514 -2.969 1.00 95.25 95 VAL A N 1
ATOM 734 C CA . VAL A 1 95 ? -1.196 4.756 -4.341 1.00 95.25 95 VAL A CA 1
ATOM 735 C C . VAL A 1 95 ? -0.449 5.929 -4.988 1.00 95.25 95 VAL A C 1
ATOM 737 O O . VAL A 1 95 ? -0.203 5.910 -6.195 1.00 95.25 95 VAL A O 1
ATOM 740 N N . GLY A 1 96 ? -0.084 6.943 -4.201 1.00 93.56 96 GLY A N 1
ATOM 741 C CA . GLY A 1 96 ? 0.772 8.042 -4.638 1.00 93.56 96 GLY A CA 1
ATOM 742 C C . GLY A 1 96 ? 2.180 7.573 -5.006 1.00 93.56 96 GLY A C 1
ATOM 743 O O . GLY A 1 96 ? 2.650 7.906 -6.089 1.00 93.56 96 GLY A O 1
ATOM 744 N N . GLU A 1 97 ? 2.816 6.756 -4.168 1.00 89.19 97 GLU A N 1
ATOM 745 C CA . GLU A 1 97 ? 4.151 6.184 -4.429 1.00 89.19 97 GLU A CA 1
ATOM 746 C C . GLU A 1 97 ? 4.153 5.285 -5.671 1.00 89.19 97 GLU A C 1
ATOM 748 O O . GLU A 1 97 ? 4.992 5.424 -6.569 1.00 89.19 97 GLU A O 1
ATOM 753 N N . LEU A 1 98 ? 3.122 4.449 -5.810 1.00 94.81 98 LEU A N 1
ATOM 754 C CA . LEU A 1 98 ? 2.901 3.678 -7.024 1.00 94.81 98 LEU A CA 1
ATOM 755 C C . LEU A 1 98 ? 2.772 4.598 -8.243 1.00 94.81 98 LEU A C 1
ATOM 757 O O . LEU A 1 98 ? 3.360 4.313 -9.281 1.00 94.81 98 LEU A O 1
ATOM 761 N N . ALA A 1 99 ? 2.039 5.711 -8.141 1.00 96.50 99 ALA A N 1
ATOM 762 C CA . ALA A 1 99 ? 1.916 6.673 -9.235 1.00 96.50 99 ALA A CA 1
ATOM 763 C C . ALA A 1 99 ? 3.255 7.357 -9.572 1.00 96.50 99 ALA A C 1
ATOM 765 O O . ALA A 1 99 ? 3.535 7.591 -10.753 1.00 96.50 99 ALA A O 1
ATOM 766 N N . GLU A 1 100 ? 4.114 7.622 -8.584 1.00 94.62 100 GLU A N 1
ATOM 767 C CA . GLU A 1 100 ? 5.454 8.189 -8.792 1.00 94.62 100 GLU A CA 1
ATOM 768 C C . GLU A 1 100 ? 6.346 7.292 -9.664 1.00 94.62 100 GLU A C 1
ATOM 770 O O . GLU A 1 100 ? 7.140 7.815 -10.453 1.00 94.62 100 GLU A O 1
ATOM 775 N N . CYS A 1 101 ? 6.154 5.967 -9.626 1.00 94.50 101 CYS A N 1
ATOM 776 C CA . CYS A 1 101 ? 6.849 5.027 -10.515 1.00 94.50 101 CYS A CA 1
ATOM 777 C C . CYS A 1 101 ? 6.545 5.269 -12.008 1.00 94.50 101 CYS A C 1
ATOM 779 O O . CYS A 1 101 ? 7.356 4.937 -12.880 1.00 94.50 101 CYS A O 1
ATOM 781 N N . PHE A 1 102 ? 5.380 5.848 -12.319 1.00 96.62 102 PHE A N 1
ATOM 782 C CA . PHE A 1 102 ? 4.898 6.057 -13.689 1.00 96.62 102 PHE A CA 1
ATOM 783 C C . PHE A 1 102 ? 4.872 7.527 -14.114 1.00 96.62 102 PHE A C 1
ATOM 785 O O . PHE A 1 102 ? 4.824 7.793 -15.311 1.00 96.62 102 PHE A O 1
ATOM 792 N N . GLN A 1 103 ? 4.930 8.483 -13.180 1.00 94.50 103 GLN A N 1
ATOM 793 C CA . GLN A 1 103 ? 4.618 9.899 -13.435 1.00 94.50 103 GLN A CA 1
ATOM 794 C C . GLN A 1 103 ? 5.441 10.557 -14.565 1.00 94.50 103 GLN A C 1
ATOM 796 O O . GLN A 1 103 ? 4.959 11.473 -15.226 1.00 94.50 103 GLN A O 1
ATOM 801 N N . TRP A 1 104 ? 6.672 10.089 -14.803 1.00 93.69 104 TRP A N 1
ATOM 802 C CA . TRP A 1 104 ? 7.573 10.611 -15.843 1.00 93.69 104 TRP A CA 1
ATOM 803 C C . TRP A 1 104 ? 7.727 9.673 -17.046 1.00 93.69 104 TRP A C 1
ATOM 805 O O . TRP A 1 104 ? 8.576 9.903 -17.910 1.00 93.69 104 TRP A O 1
ATOM 815 N N . LYS A 1 105 ? 6.943 8.593 -17.106 1.00 91.00 105 LYS A N 1
ATOM 816 C CA . LYS A 1 105 ? 6.923 7.664 -18.236 1.00 91.00 105 LYS A CA 1
ATOM 817 C C . LYS A 1 105 ? 5.895 8.148 -19.262 1.00 91.00 105 LYS A C 1
ATOM 819 O O . LYS A 1 105 ? 4.831 8.646 -18.910 1.00 91.00 105 LYS A O 1
ATOM 824 N N . SER A 1 106 ? 6.223 8.005 -20.542 1.00 90.12 106 SER A N 1
ATOM 825 C CA . SER A 1 106 ? 5.242 8.101 -21.628 1.00 90.12 106 SER A CA 1
ATOM 826 C C . SER A 1 106 ? 4.393 6.819 -21.672 1.00 90.12 106 SER A C 1
ATOM 828 O O . SER A 1 106 ? 4.326 6.092 -20.685 1.00 90.12 106 SER A O 1
ATOM 830 N N . GLU A 1 107 ? 3.745 6.514 -22.799 1.00 93.12 107 GLU A N 1
ATOM 831 C CA . GLU A 1 107 ? 2.975 5.275 -22.982 1.00 93.12 107 GLU A CA 1
ATOM 832 C C . GLU A 1 107 ? 3.727 4.027 -22.476 1.00 93.12 107 GLU A C 1
ATOM 834 O O . GLU A 1 107 ? 4.805 3.677 -22.970 1.00 93.12 107 GLU A O 1
ATOM 839 N N . VAL A 1 108 ? 3.148 3.343 -21.484 1.00 93.62 108 VAL A N 1
ATOM 840 C CA . VAL A 1 108 ? 3.748 2.167 -20.845 1.00 93.62 108 VAL A CA 1
ATOM 841 C C . VAL A 1 108 ? 3.155 0.891 -21.430 1.00 93.62 108 VAL A C 1
ATOM 843 O O . VAL A 1 108 ? 1.975 0.591 -21.267 1.00 93.62 108 VAL A O 1
ATOM 846 N N . ALA A 1 109 ? 3.996 0.099 -22.095 1.00 94.31 109 ALA A N 1
ATOM 847 C CA . ALA A 1 109 ? 3.596 -1.198 -22.626 1.00 94.31 109 ALA A CA 1
ATOM 848 C C . ALA A 1 109 ? 3.370 -2.236 -21.510 1.00 94.31 109 ALA A C 1
ATOM 850 O O . ALA A 1 109 ? 4.062 -2.250 -20.486 1.00 94.31 109 ALA A O 1
ATOM 851 N N . ARG A 1 110 ? 2.443 -3.174 -21.750 1.00 94.31 110 ARG A N 1
ATOM 852 C CA . ARG A 1 110 ? 2.203 -4.329 -20.870 1.00 94.31 110 ARG A CA 1
ATOM 853 C C . ARG A 1 110 ? 3.511 -5.083 -20.603 1.00 94.31 110 ARG A C 1
ATOM 855 O O . ARG A 1 110 ? 4.260 -5.378 -21.529 1.00 94.31 110 ARG A O 1
ATOM 862 N N . GLY A 1 111 ? 3.745 -5.436 -19.339 1.00 91.75 111 GLY A N 1
ATOM 863 C CA . GLY A 1 111 ? 4.938 -6.176 -18.911 1.00 91.75 111 GLY A CA 1
ATOM 864 C C . GLY A 1 111 ? 6.167 -5.306 -18.632 1.00 91.75 111 GLY A C 1
ATOM 865 O O . GLY A 1 111 ? 7.217 -5.854 -18.317 1.00 91.75 111 GLY A O 1
ATOM 866 N N . LEU A 1 112 ? 6.046 -3.975 -18.718 1.00 95.31 112 LEU A N 1
ATOM 867 C CA . LEU A 1 112 ? 7.097 -3.019 -18.345 1.00 95.31 112 LEU A CA 1
ATOM 868 C C . LEU A 1 112 ? 8.467 -3.276 -19.028 1.00 95.31 112 LEU A C 1
ATOM 870 O O . LEU A 1 112 ? 9.502 -3.234 -18.358 1.00 95.31 112 LEU A O 1
ATOM 874 N N . PRO A 1 113 ? 8.530 -3.520 -20.357 1.00 94.94 113 PRO A N 1
ATOM 875 C CA . PRO A 1 113 ? 9.795 -3.831 -21.034 1.00 94.94 113 PRO A CA 1
ATOM 876 C C . PRO A 1 113 ? 10.780 -2.650 -21.055 1.00 94.94 113 PRO A C 1
ATOM 878 O O . PRO A 1 113 ? 11.982 -2.856 -21.173 1.00 94.94 113 PRO A O 1
ATOM 881 N N . ALA A 1 114 ? 10.276 -1.417 -20.940 1.00 93.31 114 ALA A N 1
ATOM 882 C CA . ALA A 1 114 ? 11.076 -0.192 -20.891 1.00 93.31 114 ALA A CA 1
ATOM 883 C C . ALA A 1 114 ? 11.567 0.167 -19.475 1.00 93.31 114 ALA A C 1
ATOM 885 O O . ALA A 1 114 ? 12.241 1.180 -19.298 1.00 93.31 114 ALA A O 1
ATOM 886 N N . PHE A 1 115 ? 11.195 -0.625 -18.469 1.00 96.25 115 PHE A N 1
ATOM 887 C CA . PHE A 1 115 ? 11.627 -0.432 -17.092 1.00 96.25 115 PHE A CA 1
ATOM 888 C C . PHE A 1 115 ? 12.903 -1.247 -16.878 1.00 96.25 115 PHE A C 1
ATOM 890 O O . PHE A 1 115 ? 13.054 -2.361 -17.389 1.00 96.25 115 PHE A O 1
ATOM 897 N N . SER A 1 116 ? 13.843 -0.697 -16.128 1.00 96.50 116 SER A N 1
ATOM 898 C CA . SER A 1 116 ? 14.976 -1.443 -15.593 1.00 96.50 116 SER A CA 1
ATOM 899 C C . SER A 1 116 ? 14.507 -2.430 -14.517 1.00 96.50 116 SER A C 1
ATOM 901 O O . SER A 1 116 ? 13.389 -2.335 -14.011 1.00 96.50 116 SER A O 1
ATOM 903 N N . GLU A 1 117 ? 15.356 -3.397 -14.164 1.00 95.38 117 GLU A N 1
ATOM 904 C CA . GLU A 1 117 ? 15.029 -4.351 -13.097 1.00 95.38 117 GLU A CA 1
ATOM 905 C C . GLU A 1 117 ? 14.721 -3.656 -11.758 1.00 95.38 117 GLU A C 1
ATOM 907 O O . GLU A 1 117 ? 13.672 -3.953 -11.193 1.00 95.38 117 GLU A O 1
ATOM 912 N N . PRO A 1 118 ? 15.510 -2.667 -11.286 1.00 95.44 118 PRO A N 1
ATOM 913 C CA . PRO A 1 118 ? 15.181 -1.945 -10.058 1.00 95.44 118 PRO A CA 1
ATOM 914 C C . PRO A 1 118 ? 13.838 -1.210 -10.120 1.00 95.44 118 PRO A C 1
ATOM 916 O O . PRO A 1 118 ? 13.105 -1.205 -9.140 1.00 95.44 118 PRO A O 1
ATOM 919 N N . GLU A 1 119 ? 13.482 -0.620 -11.266 1.00 95.00 119 GLU A N 1
ATOM 920 C CA . GLU A 1 119 ? 12.186 0.052 -11.422 1.00 95.00 119 GLU A CA 1
ATOM 921 C C . GLU A 1 119 ? 11.022 -0.945 -11.382 1.00 95.00 119 GLU A C 1
ATOM 923 O O . GLU A 1 119 ? 9.985 -0.648 -10.797 1.00 95.00 119 GLU A O 1
ATOM 928 N N . ARG A 1 120 ? 11.178 -2.139 -11.973 1.00 94.81 120 ARG A N 1
ATOM 929 C CA . ARG A 1 120 ? 10.167 -3.204 -11.867 1.00 94.81 120 ARG A CA 1
ATOM 930 C C . ARG A 1 120 ? 10.019 -3.708 -10.438 1.00 94.81 120 ARG A C 1
ATOM 932 O O . ARG A 1 120 ? 8.890 -3.910 -9.998 1.00 94.81 120 ARG A O 1
ATOM 939 N N . THR A 1 121 ? 11.131 -3.899 -9.732 1.00 92.00 121 THR A N 1
ATOM 940 C CA . THR A 1 121 ? 11.114 -4.267 -8.313 1.00 92.00 121 THR A CA 1
ATOM 941 C C . THR A 1 121 ? 10.370 -3.216 -7.504 1.00 92.00 121 THR A C 1
ATOM 943 O O . THR A 1 121 ? 9.461 -3.574 -6.764 1.00 92.00 121 THR A O 1
ATOM 946 N N . HIS A 1 122 ? 10.674 -1.935 -7.718 1.00 91.50 122 HIS A N 1
ATOM 947 C CA . HIS A 1 122 ? 10.019 -0.838 -7.013 1.00 91.50 122 HIS A CA 1
ATOM 948 C C . HIS A 1 122 ? 8.508 -0.796 -7.285 1.00 91.50 122 HIS A C 1
ATOM 950 O O . HIS A 1 122 ? 7.721 -0.759 -6.350 1.00 91.50 122 HIS A O 1
ATOM 956 N N . VAL A 1 123 ? 8.076 -0.948 -8.545 1.00 95.25 123 VAL A N 1
ATOM 957 C CA . VAL A 1 123 ? 6.642 -1.098 -8.869 1.00 95.25 123 VAL A CA 1
ATOM 958 C C . VAL A 1 123 ? 6.010 -2.269 -8.104 1.00 95.25 123 VAL A C 1
ATOM 960 O O . VAL A 1 123 ? 4.879 -2.157 -7.637 1.00 95.25 123 VAL A O 1
ATOM 963 N N . GLY A 1 124 ? 6.718 -3.395 -7.982 1.00 90.06 124 GLY A N 1
ATOM 964 C CA . GLY A 1 124 ? 6.263 -4.551 -7.209 1.00 90.06 124 GLY A CA 1
ATOM 965 C C . GLY A 1 124 ? 6.121 -4.267 -5.710 1.00 90.06 124 GLY A C 1
ATOM 966 O O . GLY A 1 124 ? 5.150 -4.715 -5.103 1.00 90.06 124 GLY A O 1
ATOM 967 N N . GLU A 1 125 ? 7.046 -3.503 -5.130 1.00 86.88 125 GLU A N 1
ATOM 968 C CA . GLU A 1 125 ? 6.999 -3.070 -3.727 1.00 86.88 125 GLU A CA 1
ATOM 969 C C . GLU A 1 125 ? 5.791 -2.162 -3.464 1.00 86.88 125 GLU A C 1
ATOM 971 O O . GLU A 1 125 ? 5.006 -2.450 -2.562 1.00 86.88 125 GLU A O 1
ATOM 976 N N . GLU A 1 126 ? 5.563 -1.155 -4.310 1.00 92.31 126 GLU A N 1
ATOM 977 C CA . GLU A 1 126 ? 4.429 -0.237 -4.145 1.00 92.31 126 GLU A CA 1
ATOM 978 C C . GLU A 1 126 ? 3.074 -0.937 -4.369 1.00 92.31 126 GLU A C 1
ATOM 980 O O . GLU A 1 126 ? 2.091 -0.688 -3.668 1.00 92.31 126 GLU A O 1
ATOM 985 N N . LEU A 1 127 ? 3.005 -1.892 -5.308 1.00 92.44 127 LEU A N 1
ATOM 986 C CA . LEU A 1 127 ? 1.820 -2.743 -5.483 1.00 92.44 127 LEU A CA 1
ATOM 987 C C . LEU A 1 127 ? 1.544 -3.614 -4.249 1.00 92.44 127 LEU A C 1
ATOM 989 O O . LEU A 1 127 ? 0.381 -3.802 -3.875 1.00 92.44 127 LEU A O 1
ATOM 993 N N . ALA A 1 128 ? 2.594 -4.160 -3.633 1.00 86.00 128 ALA A N 1
ATOM 994 C CA . ALA A 1 128 ? 2.480 -4.940 -2.409 1.00 86.00 128 ALA A CA 1
ATOM 995 C C . ALA A 1 128 ? 1.952 -4.084 -1.249 1.00 86.00 128 ALA A C 1
ATOM 997 O O . ALA A 1 128 ? 1.051 -4.528 -0.530 1.00 86.00 128 ALA A O 1
ATOM 998 N N . ASP A 1 129 ? 2.443 -2.856 -1.104 1.00 85.31 129 ASP A N 1
ATOM 999 C CA . ASP A 1 129 ? 2.033 -1.956 -0.027 1.00 85.31 129 ASP A CA 1
ATOM 1000 C C . ASP A 1 129 ? 0.566 -1.506 -0.204 1.00 85.31 129 ASP A C 1
ATOM 1002 O O . ASP A 1 129 ? -0.235 -1.617 0.734 1.00 85.31 129 ASP A O 1
ATOM 1006 N N . VAL A 1 130 ? 0.142 -1.167 -1.431 1.00 91.88 130 VAL A N 1
ATOM 1007 C CA . VAL A 1 130 ? -1.279 -0.914 -1.763 1.00 91.88 130 VAL A CA 1
ATOM 1008 C C . VAL A 1 130 ? -2.171 -2.107 -1.395 1.00 91.88 130 VAL A C 1
ATOM 1010 O O . VAL A 1 130 ? -3.251 -1.933 -0.813 1.00 91.88 130 VAL A O 1
ATOM 1013 N N . LEU A 1 131 ? -1.739 -3.333 -1.705 1.00 89.94 131 LEU A N 1
ATOM 1014 C CA . LEU A 1 131 ? -2.486 -4.546 -1.370 1.00 89.94 131 LEU A CA 1
ATOM 1015 C C . LEU A 1 131 ? -2.595 -4.745 0.149 1.00 89.94 131 LEU A C 1
ATOM 1017 O O . LEU A 1 131 ? -3.690 -5.022 0.649 1.00 89.94 131 LEU A O 1
ATOM 1021 N N . ILE A 1 132 ? -1.491 -4.578 0.883 1.00 85.94 132 ILE A N 1
ATOM 1022 C CA . ILE A 1 132 ? -1.444 -4.726 2.344 1.00 85.94 132 ILE A CA 1
ATOM 1023 C C . ILE A 1 132 ? -2.444 -3.776 3.008 1.00 85.94 132 ILE A C 1
ATOM 1025 O O . ILE A 1 132 ? -3.287 -4.232 3.790 1.00 85.94 132 ILE A O 1
ATOM 1029 N N . TYR A 1 133 ? -2.428 -2.483 2.668 1.00 88.06 133 TYR A N 1
ATOM 1030 C CA . TYR A 1 133 ? -3.371 -1.539 3.275 1.00 88.06 133 TYR A CA 1
ATOM 1031 C C . TYR A 1 133 ? -4.805 -1.744 2.810 1.00 88.06 133 TYR A C 1
ATOM 1033 O O . TYR A 1 133 ? -5.720 -1.526 3.599 1.00 88.06 133 TYR A O 1
ATOM 1041 N N . THR A 1 134 ? -5.034 -2.215 1.584 1.00 92.44 134 THR A N 1
ATOM 1042 C CA . THR A 1 134 ? -6.388 -2.568 1.132 1.00 92.44 134 THR A CA 1
ATOM 1043 C C . THR A 1 134 ? -6.970 -3.702 1.976 1.00 92.44 134 THR A C 1
ATOM 1045 O O . THR A 1 134 ? -8.097 -3.604 2.471 1.00 92.44 134 THR A O 1
ATOM 1048 N N . VAL A 1 135 ? -6.193 -4.767 2.192 1.00 90.56 135 VAL A N 1
ATOM 1049 C CA . VAL A 1 135 ? -6.600 -5.901 3.034 1.00 90.56 135 VAL A CA 1
ATOM 1050 C C . VAL A 1 135 ? -6.781 -5.458 4.483 1.00 90.56 135 VAL A C 1
ATOM 1052 O O . VAL A 1 135 ? -7.775 -5.818 5.119 1.00 90.56 135 VAL A O 1
ATOM 1055 N N . ARG A 1 136 ? -5.870 -4.627 5.001 1.00 89.44 136 ARG A N 1
ATOM 1056 C CA . ARG A 1 136 ? -5.987 -4.100 6.360 1.00 89.44 136 ARG A CA 1
ATOM 1057 C C . ARG A 1 136 ? -7.202 -3.196 6.527 1.00 89.44 136 ARG A C 1
ATOM 1059 O O . ARG A 1 136 ? -7.869 -3.278 7.553 1.00 89.44 136 ARG A O 1
ATOM 1066 N N . LEU A 1 137 ? -7.518 -2.370 5.532 1.00 92.19 137 LEU A N 1
ATOM 1067 C CA . LEU A 1 137 ? -8.690 -1.500 5.548 1.00 92.19 137 LEU A CA 1
ATOM 1068 C C . LEU A 1 137 ? -9.974 -2.325 5.623 1.00 92.19 137 LEU A C 1
ATOM 1070 O O . LEU A 1 137 ? -10.853 -2.019 6.426 1.00 92.19 137 LEU A O 1
ATOM 1074 N N . ALA A 1 138 ? -10.064 -3.389 4.823 1.00 92.31 138 ALA A N 1
ATOM 1075 C CA . ALA A 1 138 ? -11.184 -4.322 4.858 1.00 92.31 138 ALA A CA 1
ATOM 1076 C C . ALA A 1 138 ? -11.348 -4.953 6.255 1.00 92.31 138 ALA A C 1
ATOM 1078 O O . ALA A 1 138 ? -12.452 -4.956 6.805 1.00 92.31 138 ALA A O 1
ATOM 1079 N N . ASP A 1 139 ? -10.240 -5.403 6.852 1.00 91.00 139 ASP A N 1
ATOM 1080 C CA . ASP A 1 139 ? -10.192 -5.996 8.192 1.00 91.00 139 ASP A CA 1
ATOM 1081 C C . ASP A 1 139 ? -10.695 -5.032 9.280 1.00 91.00 139 ASP A C 1
ATOM 1083 O O . ASP A 1 139 ? -11.648 -5.348 9.993 1.00 91.00 139 ASP A O 1
ATOM 1087 N N . VAL A 1 140 ? -10.137 -3.816 9.357 1.00 89.75 140 VAL A N 1
ATOM 1088 C CA . VAL A 1 140 ? -10.529 -2.825 10.383 1.00 89.75 140 VAL A CA 1
ATOM 1089 C C . VAL A 1 140 ? -11.942 -2.274 10.178 1.00 89.75 140 VAL A C 1
ATOM 1091 O O . VAL A 1 140 ? -12.579 -1.840 11.136 1.00 89.75 140 VAL A O 1
ATOM 1094 N N . CYS A 1 141 ? -12.458 -2.296 8.946 1.00 91.62 141 CYS A N 1
ATOM 1095 C CA . CYS A 1 141 ? -13.850 -1.943 8.661 1.00 91.62 141 CYS A CA 1
ATOM 1096 C C . CYS A 1 141 ? -14.832 -3.080 8.986 1.00 91.62 141 CYS A C 1
ATOM 1098 O O . CYS A 1 141 ? -16.043 -2.857 8.938 1.00 91.62 141 CYS A O 1
ATOM 1100 N N . GLY A 1 142 ? -14.349 -4.305 9.233 1.00 88.88 142 GLY A N 1
ATOM 1101 C CA . GLY A 1 142 ? -15.193 -5.503 9.269 1.00 88.88 142 GLY A CA 1
ATOM 1102 C C . GLY A 1 142 ? -15.913 -5.768 7.938 1.00 88.88 142 GLY A C 1
ATOM 1103 O O . GLY A 1 142 ? -16.932 -6.460 7.903 1.00 88.88 142 GLY A O 1
ATOM 1104 N N . ALA A 1 143 ? -15.415 -5.192 6.842 1.00 81.94 143 ALA A N 1
ATOM 1105 C CA . ALA A 1 143 ? -16.037 -5.239 5.530 1.00 81.94 143 ALA A CA 1
ATOM 1106 C C . ALA A 1 143 ? -15.321 -6.278 4.668 1.00 81.94 143 ALA A C 1
ATOM 1108 O O . ALA A 1 143 ? -14.115 -6.200 4.455 1.00 81.94 143 ALA A O 1
ATOM 1109 N N . ARG A 1 144 ? -16.060 -7.247 4.126 1.00 70.69 144 ARG A N 1
ATOM 1110 C CA . ARG A 1 144 ? -15.497 -8.167 3.130 1.00 70.69 144 ARG A CA 1
ATOM 1111 C C . ARG A 1 144 ? -15.607 -7.536 1.740 1.00 70.69 144 ARG A C 1
ATOM 1113 O O . ARG A 1 144 ? -16.701 -7.073 1.403 1.00 70.69 144 ARG A O 1
ATOM 1120 N N . PRO A 1 145 ? -14.540 -7.549 0.918 1.00 66.31 145 PRO A N 1
ATOM 1121 C CA . PRO A 1 145 ? -14.649 -7.191 -0.489 1.00 66.31 145 PRO A CA 1
ATOM 1122 C C . PRO A 1 145 ? -15.767 -8.013 -1.129 1.00 66.31 145 PRO A C 1
ATOM 1124 O O . PRO A 1 145 ? -15.770 -9.245 -1.068 1.00 66.31 145 PRO A O 1
ATOM 1127 N N . GLN A 1 146 ? -16.763 -7.334 -1.690 1.00 69.06 146 GLN A N 1
ATOM 1128 C CA . GLN A 1 146 ? -17.859 -8.023 -2.352 1.00 69.06 146 GLN A CA 1
ATOM 1129 C C . GLN A 1 146 ? -17.348 -8.593 -3.669 1.00 69.06 146 GLN A C 1
ATOM 1131 O O . GLN A 1 146 ? -16.700 -7.891 -4.446 1.00 69.06 146 GLN A O 1
ATOM 1136 N N . ARG A 1 147 ? -17.671 -9.862 -3.942 1.00 60.84 147 ARG A N 1
ATOM 1137 C CA . ARG A 1 147 ? -17.434 -10.455 -5.257 1.00 60.84 147 ARG A CA 1
ATOM 1138 C C . ARG A 1 147 ? -18.331 -9.741 -6.263 1.00 60.84 147 ARG A C 1
ATOM 1140 O O . ARG A 1 147 ? -19.488 -10.111 -6.443 1.00 60.84 147 ARG A O 1
ATOM 1147 N N . GLN A 1 148 ? -17.806 -8.705 -6.901 1.00 56.50 148 GLN A N 1
ATOM 1148 C CA . GLN A 1 148 ? -18.484 -8.059 -8.009 1.00 56.50 148 GLN A CA 1
ATOM 1149 C C . GLN A 1 148 ? -18.229 -8.883 -9.266 1.00 56.50 148 GLN A C 1
ATOM 1151 O O . GLN A 1 148 ? -17.152 -8.840 -9.851 1.00 56.50 148 GLN A O 1
ATOM 1156 N N . VAL A 1 149 ? -19.230 -9.664 -9.669 1.00 51.56 149 VAL A N 1
ATOM 1157 C CA . VAL A 1 149 ? -19.258 -10.295 -10.991 1.00 51.56 149 VAL A CA 1
ATOM 1158 C C . VAL A 1 149 ? -19.814 -9.254 -11.962 1.00 51.56 149 VAL A C 1
ATOM 1160 O O . VAL A 1 149 ? -20.982 -9.303 -12.336 1.00 51.56 149 VAL A O 1
ATOM 1163 N N . HIS A 1 150 ? -19.012 -8.250 -12.314 1.00 54.06 150 HIS A N 1
ATOM 1164 C CA . HIS A 1 150 ? -19.307 -7.497 -13.530 1.00 54.06 150 HIS A CA 1
ATOM 1165 C C . HIS A 1 150 ? -18.934 -8.415 -14.691 1.00 54.06 150 HIS A C 1
ATOM 1167 O O . HIS A 1 150 ? -17.823 -8.933 -14.716 1.00 54.06 150 HIS A O 1
ATOM 1173 N N . GLY A 1 151 ? -19.892 -8.696 -15.577 1.00 46.91 151 GLY A N 1
ATOM 1174 C CA . GLY A 1 151 ? -19.664 -9.519 -16.759 1.00 46.91 151 GLY A CA 1
ATOM 1175 C C . GLY A 1 151 ? -18.606 -8.875 -17.650 1.00 46.91 151 GLY A C 1
ATOM 1176 O O . GLY A 1 151 ? -18.915 -7.951 -18.398 1.00 46.91 151 GLY A O 1
ATOM 1177 N N . VAL A 1 152 ? -17.373 -9.354 -17.523 1.00 41.31 152 VAL A N 1
ATOM 1178 C CA . VAL A 1 152 ? -16.253 -9.167 -18.448 1.00 41.31 152 VAL A CA 1
ATOM 1179 C C . VAL A 1 152 ? -15.741 -10.536 -18.854 1.00 41.31 152 VAL A C 1
ATOM 1181 O O . VAL A 1 152 ? -15.721 -11.434 -17.981 1.00 41.31 152 VAL A O 1
#

pLDDT: mean 71.79, std 20.8, range [36.09, 96.62]

InterPro domains:
  IPR025984 dCTP pyrophosphatase 1 [PF12643] (94-149)
  IPR025984 dCTP pyrophosphatase 1 [cd11537] (68-142)

Foldseek 3Di:
DVVVVVVVVVVVPDDDVVVVVVVVVVVVVVVVVVVVLVVVLVVCLPPCPVLLVVVPDPDDDLVVSLVVLVVVCVVVVNVVVLALVSLVVSLVVLVVQLVVLPVPPDDADPPRPVDDPVSVVSNSSSVSSNSSSVSSSCVNVVHDDDPDCPPD